Protein AF-A0A9W7ICQ2-F1 (afdb_monomer_lite)

Secondary structure (DSSP, 8-state):
----------PPP----------------------HHHHHHHHHTT-S--S-HHHHHHHHHH-SS-EEE------SSPPHIIIIIHHHHHHHHHHTTPEEE-

Radius of gyration: 29.41 Å; chains: 1; bounding box: 56×98×37 Å

InterPro domains:
  IPR014729 Rossmann-like alpha/beta/alpha sandwich fold [G3DSA:3.40.50.620] (27-102)
  IPR050489 Tyrosine--tRNA ligase [PTHR46264] (1-102)

Organism: Hibiscus trionum (NCBI:txid183268)

Sequence (102 aa):
MADQSPVDQTPPSSDMQSLSVSSQPTSSSSTPQMNLEERFKIIRSVVEECIQEDELLNLLTHKPEPICCDGFEPSGRMHIAQGVVKVINVNKLTSAGCRVKI

pLDDT: mean 80.65, std 22.02, range [40.44, 98.06]

Structure (mmCIF, N/CA/C/O backbone):
data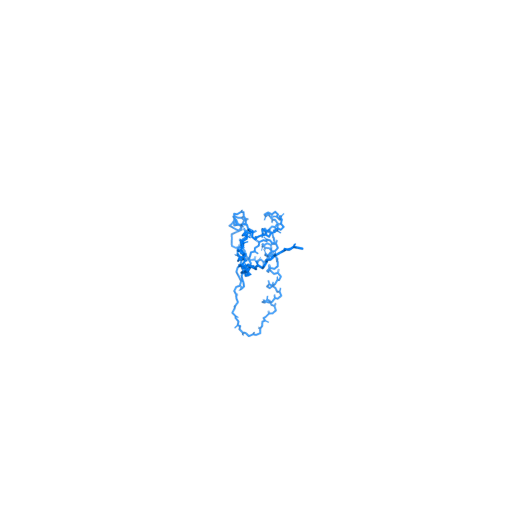_AF-A0A9W7ICQ2-F1
#
_entry.id   AF-A0A9W7ICQ2-F1
#
loop_
_atom_site.group_PDB
_atom_site.id
_atom_site.type_symbol
_atom_site.label_atom_id
_atom_site.label_alt_id
_atom_site.label_comp_id
_atom_site.label_asym_id
_atom_site.label_entity_id
_atom_site.label_seq_id
_atom_site.pdbx_PDB_ins_code
_atom_site.Cartn_x
_atom_site.Cartn_y
_atom_site.Cartn_z
_atom_site.occupancy
_atom_site.B_iso_or_equiv
_atom_site.auth_seq_id
_atom_site.auth_comp_id
_atom_site.auth_asym_id
_atom_site.auth_atom_id
_atom_site.pdbx_PDB_model_num
ATOM 1 N N . MET A 1 1 ? -39.723 -83.278 0.625 1.00 40.81 1 MET A N 1
ATOM 2 C CA . MET A 1 1 ? -41.024 -83.012 -0.021 1.00 40.81 1 MET A CA 1
ATOM 3 C C . MET A 1 1 ? -41.093 -81.524 -0.283 1.00 40.81 1 MET A C 1
ATOM 5 O O . MET A 1 1 ? -40.872 -80.796 0.672 1.00 40.81 1 MET A O 1
ATOM 9 N N . ALA A 1 2 ? -41.415 -81.162 -1.530 1.00 41.22 2 ALA A N 1
ATOM 10 C CA . ALA A 1 2 ? -41.885 -79.851 -1.990 1.00 41.22 2 ALA A CA 1
ATOM 11 C C . ALA A 1 2 ? -40.900 -78.659 -1.899 1.00 41.22 2 ALA A C 1
ATOM 13 O O . ALA A 1 2 ? -40.149 -78.553 -0.944 1.00 41.22 2 ALA A O 1
ATOM 14 N N . ASP A 1 3 ? -40.872 -77.680 -2.800 1.00 43.56 3 ASP A N 1
ATOM 15 C CA . ASP A 1 3 ? -41.425 -77.493 -4.146 1.00 43.56 3 ASP A CA 1
ATOM 16 C C . ASP A 1 3 ? -41.020 -76.073 -4.614 1.00 43.56 3 ASP A C 1
ATOM 18 O O . ASP A 1 3 ? -40.776 -75.207 -3.777 1.00 43.56 3 ASP A O 1
ATOM 22 N N . GLN A 1 4 ? -41.059 -75.856 -5.930 1.00 40.44 4 GLN A N 1
ATOM 23 C CA . GLN A 1 4 ? -41.292 -74.585 -6.643 1.00 40.44 4 GLN A CA 1
ATOM 24 C C . GLN A 1 4 ? -40.245 -73.437 -6.706 1.00 40.44 4 GLN A C 1
ATOM 26 O O . GLN A 1 4 ? -39.849 -72.800 -5.735 1.00 40.44 4 GLN A O 1
ATOM 31 N N . SER A 1 5 ? -39.909 -73.143 -7.968 1.00 43.53 5 SER A N 1
ATOM 32 C CA . SER A 1 5 ? -39.246 -71.986 -8.606 1.00 43.53 5 SER A CA 1
ATOM 33 C C . SER A 1 5 ? -40.176 -70.734 -8.688 1.00 43.53 5 SER A C 1
ATOM 35 O O . SER A 1 5 ? -41.293 -70.805 -8.186 1.00 43.53 5 SER A O 1
ATOM 37 N N . PRO A 1 6 ? -39.916 -69.693 -9.523 1.00 56.19 6 PRO A N 1
ATOM 38 C CA . PRO A 1 6 ? -38.827 -68.692 -9.570 1.00 56.19 6 PRO A CA 1
ATOM 39 C C . PRO A 1 6 ? -39.367 -67.226 -9.640 1.00 56.19 6 PRO A C 1
ATOM 41 O O . PRO A 1 6 ? -40.472 -67.012 -10.128 1.00 56.19 6 PRO A O 1
ATOM 44 N N . VAL A 1 7 ? -38.607 -66.178 -9.266 1.00 41.91 7 VAL A N 1
ATOM 45 C CA . VAL A 1 7 ? -38.984 -64.787 -9.641 1.00 41.91 7 VAL A CA 1
ATOM 46 C C . VAL A 1 7 ? -37.814 -63.794 -9.716 1.00 41.91 7 VAL A C 1
ATOM 48 O O . VAL A 1 7 ? -37.101 -63.563 -8.744 1.00 41.91 7 VAL A O 1
ATOM 51 N N . ASP A 1 8 ? -37.679 -63.244 -10.923 1.00 42.38 8 ASP A N 1
ATOM 52 C CA . ASP A 1 8 ? -37.286 -61.895 -11.354 1.00 42.38 8 ASP A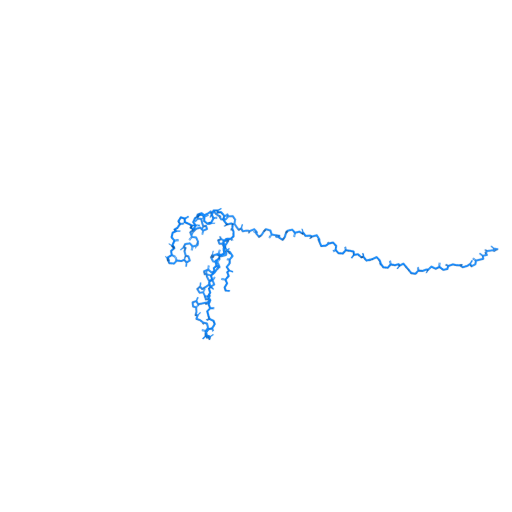 CA 1
ATOM 53 C C . ASP A 1 8 ? -36.967 -60.850 -10.262 1.00 42.38 8 ASP A C 1
ATOM 55 O O . ASP A 1 8 ? -37.841 -60.481 -9.477 1.00 42.38 8 ASP A O 1
ATOM 59 N N . GLN A 1 9 ? -35.740 -60.308 -10.261 1.00 43.69 9 GLN A N 1
ATOM 60 C CA . GLN A 1 9 ? -35.426 -59.042 -9.586 1.00 43.69 9 GLN A CA 1
ATOM 61 C C . GLN A 1 9 ? -34.484 -58.175 -10.433 1.00 43.69 9 GLN A C 1
ATOM 63 O O . GLN A 1 9 ? -33.291 -58.435 -10.590 1.00 43.69 9 GLN A O 1
ATOM 68 N N . THR A 1 10 ? -35.096 -57.124 -10.965 1.00 49.59 10 THR A N 1
ATOM 69 C CA . THR A 1 10 ? -34.567 -55.874 -11.513 1.00 49.59 10 THR A CA 1
ATOM 70 C C . THR A 1 10 ? -33.391 -55.319 -10.691 1.00 49.59 10 THR A C 1
ATOM 72 O O . THR A 1 10 ? -33.456 -55.340 -9.460 1.00 49.59 10 THR A O 1
ATOM 75 N N . PRO A 1 11 ? -32.333 -54.758 -11.313 1.00 51.47 11 PRO A N 1
ATOM 76 C CA . PRO A 1 11 ? -31.282 -54.082 -10.558 1.00 51.47 11 PRO A CA 1
ATOM 77 C C . PRO A 1 11 ? -31.827 -52.784 -9.931 1.00 51.47 11 PRO A C 1
ATOM 79 O O . PRO A 1 11 ? -32.619 -52.086 -10.574 1.00 51.47 11 PRO A O 1
ATOM 82 N N . PRO A 1 12 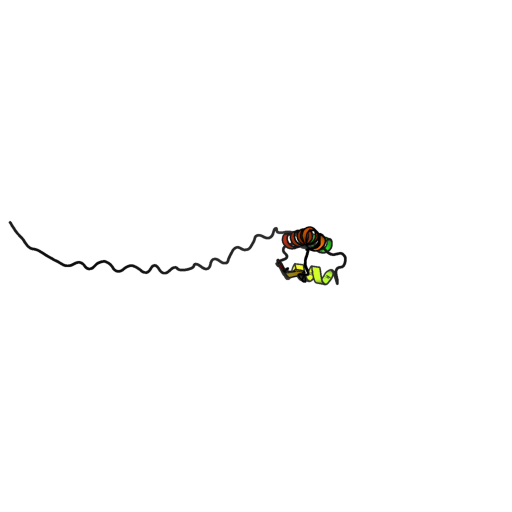? -31.418 -52.427 -8.700 1.00 50.34 12 PRO A N 1
ATOM 83 C CA . PRO A 1 12 ? -31.873 -51.199 -8.070 1.00 50.34 12 PRO A CA 1
ATOM 84 C C . PRO A 1 12 ? -31.308 -49.978 -8.806 1.00 50.34 12 PRO A C 1
ATOM 86 O O . PRO A 1 12 ? -30.121 -49.897 -9.127 1.00 50.34 12 PRO A O 1
ATOM 89 N N . SER A 1 13 ? -32.206 -49.036 -9.084 1.00 48.72 13 SER A N 1
ATOM 90 C CA . SER A 1 13 ? -31.944 -47.719 -9.652 1.00 48.72 13 SER A CA 1
ATOM 91 C C . SER A 1 13 ? -30.909 -46.956 -8.829 1.00 48.72 13 SER A C 1
ATOM 93 O O . SER A 1 13 ? -31.055 -46.820 -7.618 1.00 48.72 13 SER A O 1
ATOM 95 N N . SER A 1 14 ? -29.889 -46.431 -9.505 1.00 52.19 14 SER A N 1
ATOM 96 C CA . SER A 1 14 ? -28.865 -45.566 -8.923 1.00 52.19 14 SER A CA 1
ATOM 97 C C . SER A 1 14 ? -29.502 -44.290 -8.361 1.00 52.19 14 SER A C 1
ATOM 99 O O . SER A 1 14 ? -29.993 -43.456 -9.122 1.00 52.19 14 SER A O 1
ATOM 101 N N . ASP A 1 15 ? -29.469 -44.128 -7.039 1.00 50.25 15 ASP A N 1
ATOM 102 C CA . ASP A 1 15 ? -29.826 -42.885 -6.359 1.00 50.25 15 ASP A CA 1
ATOM 103 C C . ASP A 1 15 ? -28.893 -41.758 -6.825 1.00 50.25 15 ASP A C 1
ATOM 105 O O . ASP A 1 15 ? -27.693 -41.748 -6.538 1.00 50.25 15 ASP A O 1
ATOM 109 N N . MET A 1 16 ? -29.439 -40.794 -7.570 1.00 54.97 16 MET A N 1
ATOM 110 C CA . MET A 1 16 ? -28.753 -39.537 -7.856 1.00 54.97 16 MET A CA 1
ATOM 111 C C . MET A 1 16 ? -28.652 -38.740 -6.555 1.00 54.97 16 MET A C 1
ATOM 113 O O . MET A 1 16 ? -29.598 -38.074 -6.135 1.00 54.97 16 MET A O 1
ATOM 117 N N . GLN A 1 17 ? -27.495 -38.812 -5.901 1.00 52.34 17 GLN A N 1
ATOM 118 C CA . GLN A 1 17 ? -27.190 -37.964 -4.756 1.00 52.34 17 GLN A CA 1
ATOM 119 C C . GLN A 1 17 ? -27.057 -36.514 -5.231 1.00 52.34 17 GLN A C 1
ATOM 121 O O . GLN A 1 17 ? -26.081 -36.118 -5.865 1.00 52.34 17 GLN A O 1
ATOM 126 N N . SER A 1 18 ? -28.089 -35.731 -4.927 1.00 50.78 18 SER A N 1
ATOM 127 C CA . SER A 1 18 ? -28.112 -34.280 -5.055 1.00 50.78 18 SER A CA 1
ATOM 128 C C . SER A 1 18 ? -26.974 -33.682 -4.227 1.00 50.78 18 SER A C 1
ATOM 130 O O . SER A 1 18 ? -27.007 -33.707 -2.996 1.00 50.78 18 SER A O 1
ATOM 132 N N . LEU A 1 19 ? -25.962 -33.134 -4.901 1.00 43.09 19 LEU A N 1
ATOM 133 C CA . LEU A 1 19 ? -24.913 -32.336 -4.275 1.00 43.09 19 LEU A CA 1
ATOM 134 C C . LEU A 1 19 ? -25.518 -31.001 -3.832 1.00 43.09 19 LEU A C 1
ATOM 136 O O . LEU A 1 19 ? -25.487 -30.004 -4.551 1.00 43.09 19 LEU A O 1
ATOM 140 N N . SER A 1 20 ? -26.094 -30.990 -2.634 1.00 53.94 20 SER A N 1
ATOM 141 C CA . SER A 1 20 ? -26.449 -29.759 -1.940 1.00 53.94 20 SER A CA 1
ATOM 142 C C . SER A 1 20 ? -25.156 -29.035 -1.578 1.00 53.94 20 SER A C 1
ATOM 144 O O . SER A 1 20 ? -24.506 -29.345 -0.581 1.00 53.94 20 SER A O 1
ATOM 146 N N . VAL A 1 21 ? -24.758 -28.076 -2.414 1.00 49.34 21 VAL A N 1
ATOM 147 C CA . VAL A 1 21 ? -23.708 -27.116 -2.078 1.00 49.34 21 VAL A CA 1
ATOM 148 C C . VAL A 1 21 ? -24.257 -26.255 -0.948 1.00 49.34 21 VAL A C 1
ATOM 150 O O . VAL A 1 21 ? -25.013 -25.312 -1.167 1.00 49.34 21 VAL A O 1
ATOM 153 N N . SER A 1 22 ? -23.916 -26.622 0.285 1.00 59.72 22 SER A N 1
ATOM 154 C CA . SER A 1 22 ? -24.136 -25.770 1.443 1.00 59.72 22 SER A CA 1
ATOM 155 C C . SER A 1 22 ? -23.275 -24.531 1.238 1.00 59.72 22 SER A C 1
ATOM 157 O O . SER A 1 22 ? -22.057 -24.580 1.403 1.00 59.72 22 SER A O 1
ATOM 159 N N . SER A 1 23 ? -23.899 -23.430 0.825 1.00 53.16 23 SER A N 1
ATOM 160 C CA . SER A 1 23 ? -23.283 -22.111 0.759 1.00 53.16 23 SER A CA 1
ATOM 161 C C . SER A 1 23 ? -22.949 -21.661 2.180 1.00 53.16 23 SER A C 1
ATOM 163 O O . SER A 1 23 ? -23.687 -20.900 2.804 1.00 53.16 23 SER A O 1
ATOM 165 N N . GLN A 1 24 ? -21.851 -22.179 2.726 1.00 49.25 24 GLN A N 1
ATOM 166 C CA . GLN A 1 24 ? -21.186 -21.531 3.840 1.00 49.25 24 GLN A CA 1
ATOM 167 C C . GLN A 1 24 ? -20.719 -20.166 3.323 1.00 49.25 24 GLN A C 1
ATOM 169 O O . GLN A 1 24 ? -20.041 -20.125 2.291 1.00 49.25 24 GLN A O 1
ATOM 174 N N . PRO A 1 25 ? -21.073 -19.046 3.978 1.00 51.84 25 PRO A N 1
ATOM 175 C CA . PRO A 1 25 ? -20.408 -17.791 3.687 1.00 51.84 25 PRO A CA 1
ATOM 176 C C . PRO A 1 25 ? -18.918 -18.027 3.920 1.00 51.84 25 PRO A C 1
ATOM 178 O O . PRO A 1 25 ? -18.496 -18.402 5.015 1.00 51.84 25 PRO A O 1
ATOM 181 N N . THR A 1 26 ? -18.144 -17.894 2.847 1.00 40.97 26 THR A N 1
ATOM 182 C CA . THR A 1 26 ? -16.691 -17.989 2.855 1.00 40.97 26 THR A CA 1
ATOM 183 C C . THR A 1 26 ? -16.164 -17.039 3.914 1.00 40.97 26 THR A C 1
ATOM 185 O O . THR A 1 26 ? -16.209 -15.825 3.730 1.00 40.97 26 THR A O 1
ATOM 188 N N . SER A 1 27 ? -15.736 -17.631 5.030 1.00 43.22 27 SER A N 1
ATOM 189 C CA . SER A 1 27 ? -14.670 -17.175 5.914 1.00 43.22 27 SER A CA 1
ATOM 190 C C . SER A 1 27 ? -14.476 -15.661 5.911 1.00 43.22 27 SER A C 1
ATOM 192 O O . SER A 1 27 ? -13.736 -15.128 5.083 1.00 43.22 27 SER A O 1
ATOM 194 N N . SER A 1 28 ? -15.097 -14.983 6.876 1.00 46.28 28 SER A N 1
ATOM 195 C CA . SER A 1 28 ? -14.617 -13.689 7.348 1.00 46.28 28 SER A CA 1
ATOM 196 C C . SER A 1 28 ? -13.125 -13.838 7.641 1.00 46.28 28 SER A C 1
ATOM 198 O O . SER A 1 28 ? -12.751 -14.430 8.656 1.00 46.28 28 SER A O 1
ATOM 200 N N . SER A 1 29 ? -12.275 -13.387 6.715 1.00 51.47 29 SER A N 1
ATOM 201 C CA . SER A 1 29 ? -10.841 -13.287 6.936 1.00 51.47 29 SER A CA 1
ATOM 202 C C . SER A 1 29 ? -10.680 -12.505 8.226 1.00 51.47 29 SER A C 1
ATOM 204 O O . SER A 1 29 ? -11.110 -11.353 8.296 1.00 51.47 29 SER A O 1
ATOM 206 N N . SER A 1 30 ? -10.154 -13.150 9.262 1.00 51.66 30 SER A N 1
ATOM 207 C CA . SER A 1 30 ? -9.862 -12.517 10.537 1.00 51.66 30 SER A CA 1
ATOM 208 C C . SER A 1 30 ? -8.768 -11.484 10.288 1.00 51.66 30 SER A C 1
ATOM 210 O O . SER A 1 30 ? -7.580 -11.776 10.415 1.00 51.66 30 SER A O 1
ATOM 212 N N . THR A 1 31 ? -9.160 -10.289 9.849 1.00 57.91 31 THR A N 1
ATOM 213 C CA . THR A 1 31 ? -8.292 -9.122 9.885 1.00 57.91 31 THR A CA 1
ATOM 214 C C . THR A 1 31 ? -7.854 -8.981 11.336 1.00 57.91 31 THR A C 1
ATOM 216 O O . THR A 1 31 ? -8.724 -9.020 12.216 1.00 57.91 31 THR A O 1
ATOM 219 N N . PRO A 1 32 ? -6.551 -8.844 11.622 1.00 55.53 32 PRO A N 1
ATOM 220 C CA . PRO A 1 32 ? -6.112 -8.471 12.955 1.00 55.53 32 PRO A CA 1
ATOM 221 C C . PRO A 1 32 ? -6.933 -7.249 13.374 1.00 55.53 32 PRO A C 1
ATOM 223 O O . PRO A 1 32 ? -7.036 -6.298 12.595 1.00 55.53 32 PRO A O 1
ATOM 226 N N . GLN A 1 33 ? -7.585 -7.293 14.539 1.00 68.62 33 GLN A N 1
ATOM 227 C CA . GLN A 1 33 ? -8.303 -6.136 15.078 1.00 68.62 33 GLN A CA 1
ATOM 228 C C . GLN A 1 33 ? -7.269 -5.083 15.502 1.00 68.62 33 GLN A C 1
ATOM 230 O O . GLN A 1 33 ? -6.976 -4.924 16.681 1.00 68.62 33 GLN A O 1
ATOM 235 N N . MET A 1 34 ? -6.659 -4.418 14.521 1.00 84.88 34 MET A N 1
ATOM 236 C CA . MET A 1 34 ? -5.851 -3.222 14.724 1.00 84.88 34 MET A CA 1
ATOM 237 C C . MET A 1 34 ? -6.790 -2.050 14.976 1.00 84.88 34 MET A C 1
ATOM 239 O O . MET A 1 34 ? -7.820 -1.912 14.305 1.00 84.88 34 MET A O 1
ATOM 243 N N . ASN A 1 35 ? -6.421 -1.194 15.924 1.00 92.38 35 ASN A N 1
ATOM 244 C CA . ASN A 1 35 ? -7.152 0.041 16.177 1.00 92.38 35 ASN A CA 1
ATOM 245 C C . ASN A 1 35 ? -7.108 0.943 14.928 1.00 92.38 35 ASN A C 1
ATOM 247 O O . ASN A 1 35 ? -6.147 0.922 14.157 1.00 92.38 35 ASN A O 1
ATOM 251 N N . LEU A 1 36 ? -8.135 1.772 14.741 1.00 94.94 36 LEU A N 1
ATOM 252 C CA . LEU A 1 36 ? -8.229 2.732 13.642 1.00 94.94 36 LEU A CA 1
ATOM 253 C C . LEU A 1 36 ? -6.977 3.612 13.533 1.00 94.94 36 LEU A C 1
ATOM 255 O O . LEU A 1 36 ? -6.458 3.804 12.436 1.00 94.94 36 LEU A O 1
ATOM 259 N N . GLU A 1 37 ? -6.456 4.089 14.662 1.00 95.44 37 GLU A N 1
ATOM 260 C CA . GLU A 1 37 ? -5.257 4.932 14.695 1.00 95.44 37 GLU A CA 1
ATOM 261 C C . GLU A 1 37 ? -3.993 4.182 14.247 1.00 95.44 37 GLU A C 1
ATOM 263 O O . GLU A 1 37 ? -3.157 4.729 13.526 1.00 95.44 37 GLU A O 1
ATOM 268 N N . GLU A 1 38 ? -3.869 2.898 14.595 1.00 96.12 38 GLU A N 1
ATOM 269 C CA . GLU A 1 38 ? -2.759 2.056 14.137 1.00 96.12 38 GLU A CA 1
ATOM 270 C C . GLU A 1 38 ? -2.836 1.824 12.628 1.00 96.12 38 GLU A C 1
ATOM 272 O O . GLU A 1 38 ? -1.830 1.969 11.928 1.00 96.12 38 GLU A O 1
ATOM 277 N N . ARG A 1 39 ? -4.039 1.537 12.108 1.00 95.69 39 ARG A N 1
ATOM 278 C CA . ARG A 1 39 ? -4.277 1.406 10.663 1.00 95.69 39 ARG A CA 1
ATOM 279 C C . ARG A 1 39 ? -3.903 2.692 9.935 1.00 95.69 39 ARG A C 1
ATOM 281 O O . ARG A 1 39 ? -3.165 2.641 8.952 1.00 95.69 39 ARG A O 1
ATOM 288 N N . PHE A 1 40 ? -4.360 3.836 10.443 1.00 96.81 40 PHE A N 1
ATOM 289 C CA . PHE A 1 40 ? -4.042 5.147 9.886 1.00 96.81 40 PHE A CA 1
ATOM 290 C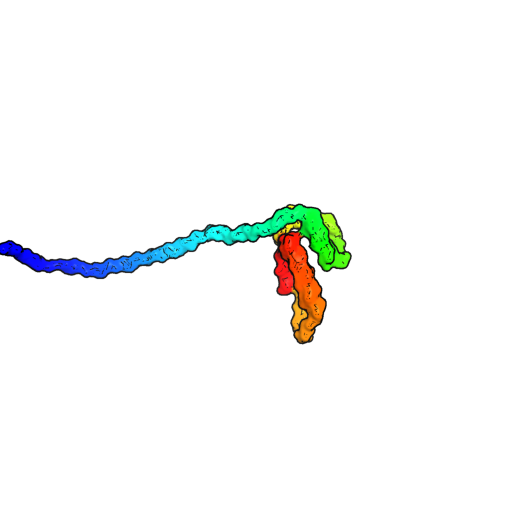 C . PHE A 1 40 ? -2.530 5.391 9.858 1.00 96.81 40 PHE A C 1
ATOM 292 O O . PHE A 1 40 ? -1.982 5.729 8.811 1.00 96.81 40 PHE A O 1
ATOM 299 N N . LYS A 1 41 ? -1.827 5.130 10.966 1.00 97.38 41 LYS A N 1
ATOM 300 C CA . LYS A 1 41 ? -0.373 5.309 11.059 1.00 97.38 41 LYS A CA 1
ATOM 301 C C . LYS A 1 41 ? 0.392 4.428 10.068 1.00 97.38 41 LYS A C 1
ATOM 303 O O . LYS A 1 41 ? 1.348 4.895 9.446 1.00 97.38 41 LYS A O 1
ATOM 308 N N . ILE A 1 42 ? -0.021 3.170 9.896 1.00 97.38 42 ILE A N 1
ATOM 309 C CA . ILE A 1 42 ? 0.592 2.259 8.919 1.00 97.38 42 ILE A CA 1
ATOM 310 C C . ILE A 1 42 ? 0.396 2.800 7.502 1.00 97.38 42 ILE A C 1
ATOM 312 O O . ILE A 1 42 ? 1.378 2.926 6.769 1.00 97.38 42 ILE A O 1
ATOM 316 N N . ILE A 1 43 ? -0.837 3.161 7.136 1.00 96.94 43 ILE A N 1
ATOM 317 C CA . ILE A 1 43 ? -1.173 3.660 5.795 1.00 96.94 43 ILE A CA 1
ATOM 318 C C . ILE A 1 43 ? -0.447 4.979 5.511 1.00 96.94 43 ILE A C 1
ATOM 320 O O . ILE A 1 43 ? 0.182 5.119 4.463 1.00 96.94 43 ILE A O 1
ATOM 324 N N . ARG A 1 44 ? -0.423 5.912 6.468 1.00 97.06 44 ARG A N 1
ATOM 325 C CA . ARG A 1 44 ? 0.284 7.191 6.325 1.00 97.06 44 ARG A CA 1
ATOM 326 C C . ARG A 1 44 ? 1.791 7.016 6.133 1.00 97.06 44 ARG A C 1
ATOM 328 O O . ARG A 1 44 ? 2.397 7.818 5.434 1.00 97.06 44 ARG A O 1
ATOM 335 N N . SER A 1 45 ? 2.386 5.955 6.691 1.00 97.19 45 SER A N 1
ATOM 336 C CA . SER A 1 45 ? 3.815 5.634 6.525 1.00 97.19 45 SER A CA 1
ATOM 337 C C . SER A 1 45 ? 4.201 5.107 5.135 1.00 97.19 45 SER A C 1
ATOM 339 O O . SER A 1 45 ? 5.389 4.938 4.859 1.00 97.19 45 SER A O 1
ATOM 341 N N . VAL A 1 46 ? 3.219 4.752 4.301 1.00 96.31 46 VAL A N 1
ATOM 342 C CA . VAL A 1 46 ? 3.436 4.253 2.932 1.00 96.31 46 VAL A CA 1
ATOM 343 C C . VAL A 1 46 ? 3.570 5.405 1.940 1.00 96.31 46 VAL A C 1
ATOM 345 O O . VAL A 1 46 ? 4.271 5.272 0.938 1.00 96.31 46 VAL A O 1
ATOM 348 N N . VAL A 1 47 ? 2.897 6.521 2.217 1.00 94.50 47 VAL A N 1
ATOM 349 C CA . VAL A 1 47 ? 2.775 7.656 1.304 1.00 94.50 47 VAL A CA 1
ATOM 350 C C . VAL A 1 47 ? 3.609 8.834 1.788 1.00 94.50 47 VAL A C 1
ATOM 352 O O . VAL A 1 47 ? 3.668 9.128 2.981 1.00 94.50 47 VAL A O 1
ATOM 355 N N . GLU A 1 48 ? 4.244 9.531 0.854 1.00 96.12 48 GLU A N 1
ATOM 356 C CA . GLU A 1 48 ? 4.908 10.801 1.144 1.00 96.12 48 GLU A CA 1
ATOM 357 C C . GLU A 1 48 ? 3.853 11.886 1.409 1.00 96.12 48 GLU A C 1
ATOM 359 O O . GLU A 1 48 ? 3.816 12.499 2.481 1.00 96.12 48 GLU A O 1
ATOM 364 N N . GLU A 1 49 ? 2.905 12.009 0.483 1.00 97.50 49 GLU A N 1
ATOM 365 C CA . GLU A 1 49 ? 1.791 12.947 0.532 1.00 97.50 49 GLU A CA 1
ATOM 366 C C . GLU A 1 49 ? 0.461 12.215 0.759 1.00 97.50 49 GLU A C 1
ATOM 368 O O . GLU A 1 49 ? 0.185 11.181 0.150 1.00 97.50 49 GLU A O 1
ATOM 373 N N . CYS A 1 50 ? -0.377 12.769 1.636 1.00 96.81 50 CYS A N 1
ATOM 374 C CA . CYS A 1 50 ? -1.756 12.339 1.830 1.00 96.81 50 CYS A CA 1
ATOM 375 C C . CYS A 1 50 ? -2.667 13.538 1.587 1.00 96.81 50 CYS A C 1
ATOM 377 O O . CYS A 1 50 ? -2.590 14.533 2.309 1.00 96.81 50 CYS A O 1
ATOM 379 N N . ILE A 1 51 ? -3.541 13.441 0.589 1.00 97.19 51 ILE A N 1
ATOM 380 C CA . ILE A 1 51 ? -4.543 14.474 0.342 1.00 97.19 51 ILE A CA 1
ATOM 381 C C . ILE A 1 51 ? -5.661 14.285 1.367 1.00 97.19 51 ILE A C 1
ATOM 383 O O . ILE A 1 51 ? -6.376 13.293 1.305 1.00 97.19 51 ILE A O 1
ATOM 387 N N . GLN A 1 52 ? -5.778 15.232 2.302 1.00 97.38 52 GLN A N 1
ATOM 388 C CA . GLN A 1 52 ? -6.803 15.282 3.354 1.00 97.38 52 GLN A CA 1
ATOM 389 C C . GLN A 1 52 ? -6.822 14.054 4.283 1.00 97.38 52 GLN A C 1
ATOM 391 O O . GLN A 1 52 ? -7.505 13.056 4.056 1.00 97.38 52 GLN A O 1
ATOM 396 N N . GLU A 1 53 ? -6.099 14.152 5.397 1.00 96.88 53 GLU A N 1
ATOM 397 C CA . GLU A 1 53 ? -6.007 13.076 6.394 1.00 96.88 53 GLU A CA 1
ATOM 398 C C . GLU A 1 53 ? -7.359 12.750 7.061 1.00 96.88 53 GLU A C 1
ATOM 400 O O . GLU A 1 53 ? -7.626 11.586 7.367 1.00 96.88 53 GLU A O 1
ATOM 405 N N . ASP A 1 54 ? -8.248 13.739 7.198 1.00 97.50 54 ASP A N 1
ATOM 406 C CA . ASP A 1 54 ? -9.595 13.556 7.753 1.00 97.50 54 ASP A CA 1
ATOM 407 C C . ASP A 1 54 ? -10.479 12.659 6.871 1.00 97.50 54 ASP A C 1
ATOM 409 O O . ASP A 1 54 ? -11.218 11.812 7.377 1.00 97.50 54 ASP A O 1
ATOM 413 N N . GLU A 1 55 ? -10.376 12.786 5.541 1.00 98.06 55 GLU A N 1
ATOM 414 C CA . GLU A 1 55 ? -11.103 11.921 4.603 1.00 98.06 55 GLU A CA 1
ATOM 415 C C . GLU A 1 55 ? -10.602 10.477 4.682 1.00 98.06 55 GLU A C 1
ATOM 417 O O . GLU A 1 55 ? -11.401 9.537 4.623 1.00 98.06 55 GLU A O 1
ATOM 422 N N . LEU A 1 56 ? -9.291 10.287 4.877 1.00 97.31 56 LEU A N 1
ATOM 423 C CA . LEU A 1 56 ? -8.707 8.967 5.090 1.00 97.31 56 LEU A CA 1
ATOM 424 C C . LEU A 1 56 ? -9.207 8.348 6.402 1.00 97.31 56 LEU A C 1
ATOM 426 O O . LEU A 1 56 ? -9.641 7.197 6.397 1.00 97.31 56 LEU A O 1
ATOM 430 N N . LEU A 1 57 ? -9.204 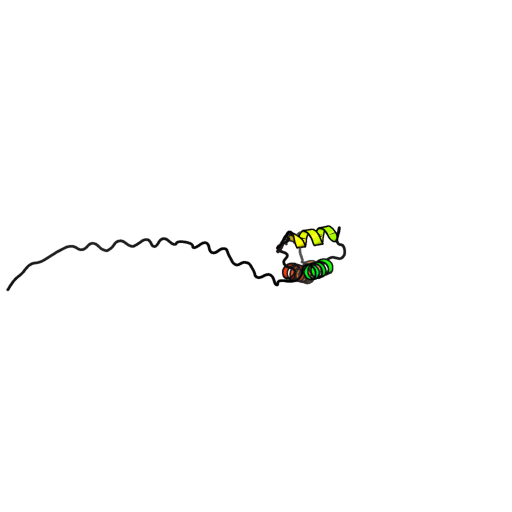9.092 7.512 1.00 96.75 57 LEU A N 1
ATOM 431 C CA . LEU A 1 57 ? -9.748 8.616 8.791 1.00 96.75 57 LEU A CA 1
ATOM 432 C C . LEU A 1 57 ? -11.229 8.231 8.666 1.00 96.75 57 LEU A C 1
ATOM 434 O O . LEU A 1 57 ? -11.641 7.158 9.121 1.00 96.75 57 LEU A O 1
ATOM 438 N N . ASN A 1 58 ? -12.020 9.060 7.986 1.00 97.69 58 ASN A N 1
ATOM 439 C CA . ASN A 1 58 ? -13.426 8.787 7.715 1.00 97.69 58 ASN A CA 1
ATOM 440 C C . ASN A 1 58 ? -13.610 7.513 6.863 1.00 97.69 58 ASN A C 1
ATOM 442 O O . ASN A 1 58 ? -14.429 6.647 7.185 1.00 97.69 58 ASN A O 1
ATOM 446 N N . LEU A 1 59 ? -12.792 7.333 5.820 1.00 97.06 59 LEU A N 1
ATOM 447 C CA . LEU A 1 59 ? -12.798 6.130 4.984 1.00 97.06 59 LEU A CA 1
ATOM 448 C C . LEU A 1 59 ? -12.485 4.868 5.798 1.00 97.06 59 LEU A C 1
ATOM 450 O O . LEU A 1 59 ? -13.186 3.866 5.655 1.00 97.06 59 LEU A O 1
ATOM 454 N N . LEU A 1 60 ? -11.467 4.913 6.661 1.00 96.00 60 LEU A N 1
ATOM 455 C CA . LEU A 1 60 ? -11.074 3.782 7.511 1.00 96.00 60 LEU A CA 1
ATOM 456 C C . LEU A 1 60 ? -12.120 3.444 8.579 1.00 96.00 60 LEU A C 1
ATOM 458 O O . LEU A 1 60 ? -12.212 2.285 8.988 1.00 96.00 60 LEU A O 1
ATOM 462 N N . THR A 1 61 ? -12.915 4.432 8.998 1.00 96.00 61 THR A N 1
ATOM 463 C CA . THR A 1 61 ? -14.026 4.256 9.945 1.00 96.00 61 THR A CA 1
ATOM 464 C C . THR A 1 61 ? -15.189 3.505 9.300 1.00 96.00 61 THR A C 1
ATOM 466 O O . THR A 1 61 ? -15.747 2.583 9.893 1.00 96.00 61 THR A O 1
ATOM 469 N N . HIS A 1 62 ? -15.564 3.889 8.077 1.00 96.56 62 HIS A N 1
ATOM 470 C CA . HIS A 1 62 ? -16.795 3.411 7.442 1.00 96.56 62 HIS A CA 1
ATOM 471 C C . HIS A 1 62 ? -16.598 2.244 6.474 1.00 96.56 62 HIS A C 1
ATOM 473 O O . HIS A 1 62 ? -17.557 1.527 6.179 1.00 96.56 62 HIS A O 1
ATOM 479 N N . LYS A 1 63 ? -15.378 2.030 5.973 1.00 96.19 63 LYS A N 1
ATOM 480 C CA . LYS A 1 63 ? -15.073 0.962 5.023 1.00 96.19 63 LYS A CA 1
ATOM 481 C C . LYS A 1 63 ? -14.102 -0.043 5.649 1.00 96.19 63 LYS A C 1
ATOM 483 O O . LYS A 1 63 ? -12.913 0.253 5.751 1.00 96.19 63 LYS A O 1
ATOM 488 N N . PRO A 1 64 ? -14.572 -1.245 6.037 1.00 91.75 64 PRO A N 1
ATOM 489 C CA . PRO A 1 64 ? -13.725 -2.225 6.718 1.00 91.75 64 PRO A CA 1
ATOM 490 C C . PRO A 1 64 ? -12.554 -2.677 5.839 1.00 91.75 64 PRO A C 1
ATOM 492 O O . PRO A 1 64 ? -11.432 -2.798 6.329 1.00 91.75 64 PRO A O 1
ATOM 495 N N . GLU A 1 65 ? -12.800 -2.824 4.533 1.00 95.69 65 GLU A N 1
ATOM 496 C CA . GLU A 1 65 ? -11.805 -3.224 3.537 1.00 95.69 65 GLU A CA 1
ATOM 497 C C . GLU A 1 65 ? -11.708 -2.186 2.393 1.00 95.69 65 GLU A C 1
ATOM 499 O O . GLU A 1 65 ? -12.362 -2.316 1.349 1.00 95.69 65 GLU A O 1
ATOM 504 N N . PRO A 1 66 ? -10.941 -1.094 2.577 1.00 96.94 66 PRO A N 1
ATOM 505 C CA . PRO A 1 66 ? -10.673 -0.118 1.525 1.00 96.94 66 PRO A CA 1
ATOM 506 C C . PRO A 1 66 ? -9.904 -0.749 0.361 1.00 96.94 66 PRO A C 1
ATOM 508 O O . PRO A 1 66 ? -9.133 -1.688 0.556 1.00 96.94 66 PRO A O 1
ATOM 511 N N . ILE A 1 67 ? -10.090 -0.221 -0.851 1.00 98.00 67 ILE A N 1
ATOM 512 C CA . ILE A 1 67 ? -9.375 -0.694 -2.041 1.00 98.00 67 ILE A CA 1
ATOM 513 C C . ILE A 1 67 ? -8.280 0.312 -2.391 1.00 98.00 67 ILE A C 1
ATOM 515 O O . ILE A 1 67 ? -8.588 1.473 -2.646 1.00 98.00 67 ILE A O 1
ATOM 519 N N . CYS A 1 68 ? -7.032 -0.146 -2.445 1.00 97.44 68 CYS A N 1
ATOM 520 C CA . CYS A 1 68 ? -5.888 0.624 -2.930 1.00 97.44 68 CYS A CA 1
ATOM 521 C C . CYS A 1 68 ? -5.520 0.148 -4.337 1.00 97.44 68 CYS A C 1
ATOM 523 O O . CYS A 1 68 ? -5.442 -1.058 -4.565 1.00 97.44 68 CYS A O 1
ATOM 525 N N . CYS A 1 69 ? -5.279 1.068 -5.268 1.00 96.75 69 CYS A N 1
ATOM 526 C CA . CYS A 1 69 ? -4.903 0.743 -6.643 1.00 96.75 69 CYS A CA 1
ATOM 527 C C . CYS A 1 69 ? -3.525 1.327 -6.964 1.00 96.75 69 CYS A C 1
ATOM 529 O O . CYS A 1 69 ? -3.300 2.510 -6.721 1.00 96.75 69 CYS A O 1
ATOM 531 N N . ASP A 1 70 ? -2.638 0.515 -7.534 1.00 95.00 70 ASP A N 1
ATOM 532 C CA . ASP A 1 70 ? -1.304 0.925 -7.983 1.00 95.00 70 ASP A CA 1
ATOM 533 C C . ASP A 1 70 ? -1.054 0.371 -9.393 1.00 95.00 70 ASP A C 1
ATOM 535 O O . ASP A 1 70 ? -0.639 -0.779 -9.558 1.00 95.00 70 ASP A O 1
ATOM 539 N N . GLY A 1 71 ? -1.338 1.205 -10.397 1.00 93.69 71 GLY A N 1
ATOM 540 C CA . GLY A 1 71 ? -1.217 0.854 -11.808 1.00 93.69 71 GLY A CA 1
ATOM 541 C C . GLY A 1 71 ? 0.221 0.914 -12.318 1.00 93.69 71 GLY A C 1
ATOM 542 O O . GLY A 1 71 ? 1.023 1.752 -11.910 1.00 93.69 71 GLY A O 1
ATOM 543 N N . PHE A 1 72 ? 0.541 0.031 -13.258 1.00 90.75 72 PHE A N 1
ATOM 544 C CA . PHE A 1 72 ? 1.843 -0.015 -13.912 1.00 90.75 72 PHE A CA 1
ATOM 545 C C . PHE A 1 72 ? 1.689 -0.337 -15.401 1.00 90.75 72 PHE A C 1
ATOM 547 O O . PHE A 1 72 ? 0.894 -1.197 -15.778 1.00 90.75 72 PHE A O 1
ATOM 554 N N . GLU A 1 73 ? 2.474 0.338 -16.240 1.00 93.19 73 GLU A N 1
ATOM 555 C CA . GLU A 1 73 ? 2.568 0.057 -17.672 1.00 93.19 73 GLU A CA 1
ATOM 556 C C . GLU A 1 73 ? 3.732 -0.914 -17.951 1.00 93.19 73 GLU A C 1
ATOM 558 O O . GLU A 1 73 ? 4.888 -0.564 -17.689 1.00 93.19 73 GLU A O 1
ATOM 563 N N . PRO A 1 74 ? 3.479 -2.115 -18.506 1.00 89.94 74 PRO A N 1
ATOM 564 C CA . PRO A 1 74 ? 4.533 -3.073 -18.827 1.00 89.94 74 PRO A CA 1
ATOM 565 C C . PRO A 1 74 ? 5.457 -2.549 -19.936 1.00 89.94 74 PRO A C 1
ATOM 567 O O . PRO A 1 74 ? 5.129 -2.612 -21.116 1.00 89.94 74 PRO A O 1
ATOM 570 N N . SER A 1 75 ? 6.638 -2.055 -19.561 1.00 84.81 75 SER A N 1
ATOM 571 C CA . SER A 1 75 ? 7.550 -1.347 -20.477 1.00 84.81 75 SER A CA 1
ATOM 572 C C . SER A 1 75 ? 8.906 -2.034 -20.704 1.00 84.81 75 SER A C 1
ATOM 574 O O . SER A 1 75 ? 9.821 -1.445 -21.279 1.00 84.81 75 SER A O 1
ATOM 576 N N . GLY A 1 76 ? 9.058 -3.299 -20.295 1.00 90.38 76 GLY A N 1
ATOM 577 C CA . GLY A 1 76 ? 10.283 -4.083 -20.488 1.00 90.38 76 GLY A CA 1
ATOM 578 C C . GLY A 1 76 ? 10.816 -4.667 -19.182 1.00 90.38 76 GLY A C 1
ATOM 579 O O . GLY A 1 76 ? 10.154 -5.493 -18.557 1.00 90.38 76 GLY A O 1
ATOM 580 N N . ARG A 1 77 ? 12.036 -4.286 -18.776 1.00 94.62 77 ARG A N 1
ATOM 581 C CA . ARG A 1 77 ? 12.629 -4.771 -17.516 1.00 94.62 77 ARG A CA 1
ATOM 582 C C . ARG A 1 77 ? 12.024 -4.025 -16.334 1.00 94.62 77 ARG A C 1
ATOM 584 O O . ARG A 1 77 ? 12.011 -2.801 -16.316 1.00 94.62 77 ARG A O 1
ATOM 591 N N . MET A 1 78 ? 11.594 -4.768 -15.326 1.00 93.50 78 MET A N 1
ATOM 592 C CA . MET A 1 78 ? 11.007 -4.213 -14.113 1.00 93.50 78 MET A CA 1
ATOM 593 C C . MET A 1 78 ? 12.052 -3.480 -13.266 1.00 93.50 78 MET A C 1
ATOM 595 O O . MET A 1 78 ? 13.130 -4.011 -12.989 1.00 93.50 78 MET A O 1
ATOM 599 N N . HIS A 1 79 ? 11.729 -2.260 -12.840 1.00 94.00 79 HIS A N 1
ATOM 600 C CA . HIS A 1 79 ? 12.602 -1.475 -11.972 1.00 94.00 79 HIS A CA 1
ATOM 601 C C . HIS A 1 79 ? 12.529 -2.008 -10.535 1.00 94.00 79 HIS A C 1
ATOM 603 O O . HIS A 1 79 ? 11.479 -2.464 -10.082 1.00 94.00 79 HIS A O 1
ATOM 609 N N . ILE A 1 80 ? 13.616 -1.878 -9.767 1.00 95.00 80 ILE A N 1
ATOM 610 C CA . ILE A 1 80 ? 13.660 -2.369 -8.378 1.00 95.00 80 ILE A CA 1
ATOM 611 C C . ILE A 1 80 ? 12.560 -1.757 -7.496 1.00 95.00 80 ILE A C 1
ATOM 613 O O . ILE A 1 80 ? 11.987 -2.450 -6.660 1.00 95.00 80 ILE A O 1
ATOM 617 N N . ALA A 1 81 ? 12.205 -0.489 -7.723 1.00 92.81 81 ALA A N 1
ATOM 618 C CA . ALA A 1 81 ? 11.131 0.186 -6.999 1.00 92.81 81 ALA A CA 1
ATOM 619 C C . ALA A 1 81 ? 9.744 -0.409 -7.313 1.00 92.81 81 ALA A C 1
ATOM 621 O O . ALA A 1 81 ? 8.934 -0.597 -6.409 1.00 92.81 81 ALA A O 1
ATOM 622 N N . GLN A 1 82 ? 9.499 -0.796 -8.568 1.00 93.50 82 GLN A N 1
ATOM 623 C CA . GLN A 1 82 ? 8.247 -1.439 -8.990 1.00 93.50 82 GLN A CA 1
ATOM 624 C C . GLN A 1 82 ? 8.088 -2.845 -8.395 1.00 93.50 82 GLN A C 1
ATOM 626 O O . GLN A 1 82 ? 6.977 -3.360 -8.344 1.00 93.50 82 GLN A O 1
ATOM 631 N N . GLY A 1 83 ? 9.184 -3.462 -7.940 1.00 94.25 83 GLY A N 1
ATOM 632 C CA . GLY A 1 83 ? 9.172 -4.742 -7.234 1.00 94.25 83 GLY A CA 1
ATOM 633 C C . GLY A 1 83 ? 9.250 -4.600 -5.732 1.00 94.25 83 GLY A C 1
ATOM 634 O O . GLY A 1 83 ? 8.265 -4.789 -5.030 1.00 94.25 83 GLY A O 1
ATOM 635 N N . VAL A 1 84 ? 10.438 -4.292 -5.226 1.00 96.88 84 VAL A N 1
ATOM 636 C CA . VAL A 1 84 ? 10.746 -4.372 -3.796 1.00 96.88 84 VAL A CA 1
ATOM 637 C C . VAL A 1 84 ? 9.983 -3.315 -3.006 1.00 96.88 84 VAL A C 1
ATOM 639 O O . VAL A 1 84 ?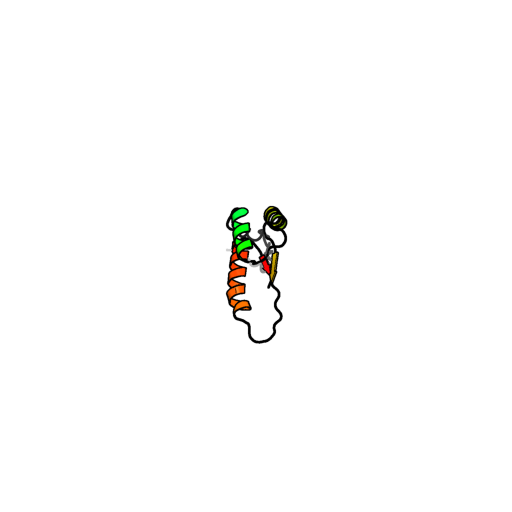 9.307 -3.652 -2.038 1.00 96.88 84 VAL A O 1
ATOM 642 N N . VAL A 1 85 ? 10.047 -2.050 -3.430 1.00 96.06 85 VAL A N 1
ATOM 643 C CA . VAL A 1 85 ? 9.349 -0.954 -2.733 1.00 96.06 85 VAL A CA 1
ATOM 644 C C . VAL A 1 85 ? 7.836 -1.159 -2.810 1.00 96.06 85 VAL A C 1
ATOM 646 O O . VAL A 1 85 ? 7.158 -1.085 -1.786 1.00 96.06 85 VAL A O 1
ATOM 649 N N . LYS A 1 86 ? 7.320 -1.514 -3.993 1.00 96.31 86 LYS A N 1
ATOM 650 C CA . LYS A 1 86 ? 5.905 -1.845 -4.188 1.00 96.31 86 LYS A CA 1
ATOM 651 C C . LYS A 1 86 ? 5.447 -2.963 -3.253 1.00 96.31 86 LYS A C 1
ATOM 653 O O . LYS A 1 86 ? 4.471 -2.777 -2.539 1.00 96.31 86 LYS A O 1
ATOM 658 N N . VAL A 1 87 ? 6.174 -4.079 -3.168 1.00 97.56 87 VAL A N 1
ATOM 659 C CA . VAL A 1 87 ? 5.831 -5.195 -2.265 1.00 97.56 87 VAL A CA 1
ATOM 660 C C . VAL A 1 87 ? 5.853 -4.775 -0.794 1.00 97.56 87 VAL A C 1
ATOM 662 O O . VAL A 1 87 ? 4.943 -5.136 -0.051 1.00 97.56 87 VAL A O 1
ATOM 665 N N . ILE A 1 88 ? 6.837 -3.983 -0.355 1.00 97.88 88 ILE A N 1
ATOM 666 C CA . ILE A 1 88 ? 6.883 -3.466 1.025 1.00 97.88 88 ILE A CA 1
ATOM 667 C C . ILE A 1 88 ? 5.630 -2.635 1.333 1.00 97.88 88 ILE A C 1
ATOM 669 O O . ILE A 1 88 ? 5.010 -2.805 2.387 1.00 97.88 88 ILE A O 1
ATOM 673 N N . ASN A 1 89 ? 5.234 -1.769 0.403 1.00 97.69 89 ASN A N 1
ATOM 674 C CA . ASN A 1 89 ? 4.066 -0.907 0.544 1.00 97.69 89 ASN A CA 1
ATOM 675 C C . ASN A 1 89 ? 2.758 -1.708 0.514 1.00 97.69 89 ASN A C 1
ATOM 677 O O . ASN A 1 89 ? 1.911 -1.524 1.385 1.00 97.69 89 ASN A O 1
ATOM 681 N N . VAL A 1 90 ? 2.625 -2.654 -0.418 1.00 97.88 90 VAL A N 1
ATOM 682 C CA . VAL A 1 90 ? 1.483 -3.575 -0.504 1.00 97.88 90 VAL A CA 1
ATOM 683 C C . VAL A 1 90 ? 1.328 -4.350 0.801 1.00 97.88 90 VAL A C 1
ATOM 685 O O . VAL A 1 90 ? 0.234 -4.373 1.353 1.00 97.88 90 VAL A O 1
ATOM 688 N N . ASN A 1 91 ? 2.413 -4.903 1.350 1.00 97.88 91 ASN A N 1
ATOM 689 C CA . ASN A 1 91 ? 2.368 -5.666 2.598 1.00 97.88 91 ASN A CA 1
ATOM 690 C C . ASN A 1 91 ? 1.847 -4.822 3.769 1.00 97.88 91 ASN A C 1
ATOM 692 O O . ASN A 1 91 ? 0.982 -5.286 4.514 1.00 97.88 91 ASN A O 1
ATOM 696 N N . LYS A 1 92 ? 2.312 -3.572 3.901 1.00 97.62 92 LYS A N 1
ATOM 697 C CA . LYS A 1 92 ? 1.806 -2.620 4.905 1.00 97.62 92 LYS A CA 1
ATOM 698 C C . LYS A 1 92 ? 0.318 -2.307 4.711 1.00 97.62 92 LYS A C 1
ATOM 700 O O . LYS A 1 92 ? -0.439 -2.286 5.675 1.00 97.62 92 LYS A O 1
ATOM 705 N N . LEU A 1 93 ? -0.117 -2.081 3.472 1.00 97.31 93 LEU A N 1
ATOM 706 C CA . LEU A 1 93 ? -1.525 -1.802 3.171 1.00 97.31 93 LEU A CA 1
ATOM 707 C C . LEU A 1 93 ? -2.411 -3.015 3.485 1.00 97.31 93 LEU A C 1
ATOM 709 O O . LEU A 1 93 ? -3.459 -2.868 4.114 1.00 97.31 93 LEU A O 1
ATOM 713 N N . THR A 1 94 ? -1.973 -4.222 3.118 1.00 96.88 94 THR A N 1
ATOM 714 C CA . THR A 1 94 ? -2.709 -5.458 3.414 1.00 96.88 94 THR A CA 1
ATOM 715 C C . THR A 1 94 ? -2.744 -5.779 4.906 1.00 96.88 94 THR A C 1
ATOM 717 O O . THR A 1 94 ? -3.781 -6.216 5.399 1.00 96.88 94 THR A O 1
ATOM 720 N N . SER A 1 95 ? -1.668 -5.509 5.658 1.00 95.81 95 SER A N 1
ATOM 721 C CA . SER A 1 95 ? -1.663 -5.708 7.113 1.00 95.81 95 SER A CA 1
ATOM 722 C C . SER A 1 95 ? -2.574 -4.711 7.834 1.00 95.81 95 SER A C 1
ATOM 724 O O . SER A 1 95 ? -3.186 -5.071 8.834 1.00 95.81 95 SER A O 1
ATOM 726 N N . ALA A 1 96 ? -2.747 -3.508 7.276 1.00 95.88 96 ALA A N 1
ATOM 727 C CA . ALA A 1 96 ? -3.736 -2.522 7.709 1.00 95.88 96 ALA A CA 1
ATOM 728 C C . ALA A 1 96 ? -5.164 -2.802 7.184 1.00 95.88 96 ALA A C 1
ATOM 730 O O . ALA A 1 96 ? -6.043 -1.946 7.299 1.00 95.88 96 ALA A O 1
ATOM 731 N N . GLY A 1 97 ? -5.431 -3.975 6.601 1.00 95.00 97 GLY A N 1
ATOM 732 C CA . GLY A 1 97 ? -6.770 -4.388 6.168 1.00 95.00 97 GLY A CA 1
ATOM 733 C C . GLY A 1 97 ? -7.255 -3.744 4.866 1.00 95.00 97 GLY A C 1
ATOM 734 O O . GLY A 1 97 ? -8.461 -3.614 4.672 1.00 95.00 97 GLY A O 1
ATOM 735 N N . CYS A 1 98 ? -6.349 -3.305 3.990 1.00 96.88 98 CYS A N 1
ATOM 736 C CA . CYS A 1 98 ? -6.703 -2.850 2.645 1.00 96.88 98 CYS A CA 1
ATOM 737 C C . CYS A 1 98 ? -6.622 -3.999 1.635 1.00 96.88 98 CYS A C 1
ATOM 739 O O . CYS A 1 98 ? -5.710 -4.826 1.671 1.00 96.88 98 CYS A O 1
ATOM 741 N N . ARG A 1 99 ? -7.530 -3.995 0.661 1.00 97.94 99 ARG A N 1
ATOM 742 C CA . ARG A 1 99 ? -7.445 -4.826 -0.540 1.00 97.94 99 ARG A CA 1
ATOM 743 C C . ARG A 1 99 ? -6.662 -4.074 -1.605 1.00 97.94 99 ARG A C 1
ATOM 745 O O . ARG A 1 99 ? -7.067 -2.989 -2.012 1.00 97.94 99 ARG A O 1
ATOM 752 N N . VAL A 1 100 ? -5.568 -4.647 -2.092 1.00 97.88 100 VAL A N 1
ATOM 753 C CA . VAL A 1 100 ? -4.718 -3.979 -3.085 1.00 97.88 100 VAL A CA 1
ATOM 754 C C . VAL A 1 100 ? -4.954 -4.554 -4.484 1.00 97.88 100 VAL A C 1
ATOM 756 O O . VAL A 1 100 ? -4.991 -5.770 -4.659 1.00 97.88 100 VAL A O 1
ATOM 759 N N . LYS A 1 101 ? -5.135 -3.675 -5.474 1.00 97.62 101 LYS A N 1
ATOM 760 C CA . LYS A 1 101 ? -5.208 -3.984 -6.906 1.00 97.62 101 LYS A CA 1
ATOM 761 C C . LYS A 1 101 ? -3.955 -3.446 -7.594 1.00 97.62 101 LYS A C 1
ATOM 763 O O . LYS A 1 101 ? -3.633 -2.269 -7.431 1.00 97.62 101 LYS A O 1
ATOM 768 N N . ILE A 1 102 ? -3.277 -4.316 -8.334 1.00 93.31 102 ILE A N 1
ATOM 769 C CA . ILE A 1 102 ? -2.084 -4.009 -9.132 1.00 93.31 102 ILE A CA 1
ATOM 770 C C . ILE A 1 102 ? -2.458 -4.028 -10.607 1.00 93.31 102 ILE A C 1
ATOM 772 O O . ILE A 1 102 ? -3.176 -4.981 -10.985 1.00 93.31 102 ILE A O 1
#

Foldseek 3Di:
DDDDDDDDDDDDDDPPPPPPPPPDPPDPPCQPPDDLVRLLVLLPVLDPDDDDSPVVSVCVVPPQEAEAEDDDDPDDDDDPCNPPSVVVSVVSNVSSRYHYHD

=== Feature glossary ===
Legend for the data blocks above and below:

— What the protein is —

Sequence gives the chain of amino acids in standard one-letter code (A=alanine, C=cysteine, …, Y=tyrosine), read N→C. It is the only feature that is directly encoded by the gene; all structural features are derived from the folded form of this sequence.

The annotation block draws on four external resources. InterPro: which protein families and domains the sequence belongs to. GO: standardized terms for what the protein does, what process it participates in, and where in the cell it acts. CATH: which structural fold it has in the CATH hierarchy. Organism: the species of origin.

— Where its atoms are —

Atomic coordinates in PDBx/mmCIF format — the same representation the Protein Data Bank distributes. Each line of the _atom_site loop places one backbone atom in Cartesian space (units: ångströms, origin: arbitrary).

Six rendered views show the 3D structure from the faces of a cube — i.e. along ±x, ±y, ±z. Rendering representation is drawn randomly per protein from cartoon (secondary-structure ribbons), sticks (backbone bonds), or molecular surface; coloring is either N→C rainbow (blue at the N-terminus through red at the C-terminus) or one color per chain.

— Local backbone conformation —

DSSP 8-state secondary structure assigns each residue one of H (α-helix), G (3₁₀-helix), I (π-helix), E (extended β-strand), B (isolated β-bridge), T (hydrogen-bonded turn), S (bend), or '-' (coil). The assignment is computed from backbone hydrogen-bond geometry via the Kabsch–Sander algorithm.

P-SEA three-state annotation labels each residue as helix, strand, or coil based purely on the geometry of the Cα trace. It serves as a fallback when the full backbone (and thus DSSP) is unavailable.

φ (phi) and ψ (psi) are the two rotatable backbone dihedrals per residue: φ is the C(i-1)–N–Cα–C torsion, ψ is the N–Cα–C–N(i+1) torsion, both in degrees on (−180°, 180°]. α-helical residues cluster near (−60°, −45°); β-strand residues near (−120°, +130°). A Ramachandran plot is simply a scatter of (φ, ψ) for every residue.

— Global shape and packing —

Radius of gyration (Rg) is the root-mean-square distance of Cα atoms from their centroid — a single number for overall size and compactness. A globular domain of N residues has Rg ≈ 2.2·N^0.38 Å; an extended or disordered chain has a much larger Rg. The Cα contact count is the number of residue pairs whose Cα atoms are within 8 Å and are more than four positions apart in sequence — a standard proxy for tertiary packing density. The bounding box is the smallest axis-aligned box enclosing all Cα atoms.

Accessible surface area quantifies burial. A residue with SASA near zero is packed into the hydrophobic core; one with SASA >100 Å² sits on the surface. Computed here via the Shrake–Rupley numerical algorithm with a 1.4 Å probe.

The contact map is a binary N×N matrix image: pixel (i, j) is dark where Cα_i and Cα_j are within 8 Å and |i−j|>4. Because the |i−j|>4 filter removes local helical contacts, off-diagonal stripes parallel to the main diagonal indicate parallel β-sheets; stripes perpendicular to it indicate antiparallel β-sheets. The Ramachandran plot scatters every residue's (φ, ψ) pair against the sterically allowed regions. The PAE heatmap renders the predicted-aligned-error matrix.

— Structural neighborhood —

A 3Di character summarizes, for each residue, the relative orientation of the Cα frame of its nearest spatial neighbor. Because it encodes fold topology rather than chemistry, 3Di alignments detect remote structural similarity that sequence alignment misses.

Structural nearest neighbors (via Foldseek easy-search vs the PDB). Reported per hit: target PDB id, E-value, and alignment TM-score. A TM-score above ~0.5 is the conventional threshold for 'same fold'.

— Confidence and disorder —

For AlphaFold models, the B-factor field carries pLDDT — the model's own estimate of local accuracy on a 0–100 scale. Regions with pLDDT<50 should be treated as essentially unmodeled; they often correspond to intrinsically disordered segments.

B-factor (Debye–Waller factor) reflects atomic displacement in the crystal lattice. It is an experimental observable (units Å²), not a prediction; low values mean the atom is pinned down, high values mean it moves or is heterogeneous across the crystal.

Predicted Aligned Error (PAE) is an AlphaFold confidence matrix: entry (i, j) is the expected error in the position of residue j, in ångströms, when the prediction is superimposed on the true structure at residue i. Low PAE within a block of residues means that block is internally rigid and well-predicted; high PAE between two blocks means their relative placement is uncertain even if each block individually is confident.